Protein AF-A0A1G8MT37-F1 (afdb_monomer_lite)

Structure (mmCIF, N/CA/C/O backbone):
data_AF-A0A1G8MT37-F1
#
_entry.id   AF-A0A1G8MT37-F1
#
loop_
_atom_site.group_PDB
_atom_site.id
_atom_site.type_symbol
_atom_site.label_atom_id
_atom_site.label_alt_id
_atom_site.label_comp_id
_atom_site.label_asym_id
_atom_site.label_entity_id
_atom_site.label_seq_id
_atom_site.pdbx_PDB_ins_code
_atom_site.Cartn_x
_atom_site.Cartn_y
_atom_site.Cartn_z
_atom_site.occupancy
_atom_site.B_iso_or_equiv
_atom_site.auth_seq_id
_atom_site.auth_comp_id
_atom_site.auth_asym_id
_atom_site.auth_atom_id
_atom_site.pdbx_PDB_model_num
ATOM 1 N N . MET A 1 1 ? 12.002 34.899 -39.280 1.00 47.34 1 MET A N 1
ATOM 2 C CA . MET A 1 1 ? 11.934 33.430 -39.125 1.00 47.34 1 MET A CA 1
ATOM 3 C C . MET A 1 1 ? 11.948 33.133 -37.632 1.00 47.34 1 MET A C 1
ATOM 5 O O . MET A 1 1 ? 12.917 33.542 -37.005 1.00 47.34 1 MET A O 1
ATOM 9 N N . PRO A 1 2 ? 10.890 32.561 -37.029 1.00 50.00 2 PRO A N 1
ATOM 10 C CA . PRO A 1 2 ? 10.928 32.208 -35.612 1.00 50.00 2 PRO A CA 1
ATOM 11 C C . PRO A 1 2 ? 11.918 31.054 -35.399 1.00 50.00 2 PRO A C 1
ATOM 13 O O . PRO A 1 2 ? 11.880 30.048 -36.105 1.00 50.00 2 PRO A O 1
ATOM 16 N N . ASP A 1 3 ? 12.851 31.263 -34.475 1.00 56.56 3 ASP A N 1
ATOM 17 C CA . ASP A 1 3 ? 13.975 30.377 -34.189 1.00 56.56 3 ASP A CA 1
ATOM 18 C C . ASP A 1 3 ? 13.483 29.087 -33.502 1.00 56.56 3 ASP A C 1
ATOM 20 O O . ASP A 1 3 ? 12.871 29.108 -32.431 1.00 56.56 3 ASP A O 1
ATOM 24 N N . ILE A 1 4 ? 13.722 27.950 -34.160 1.00 58.91 4 ILE A N 1
ATOM 25 C CA . ILE A 1 4 ? 13.198 26.617 -33.814 1.00 58.91 4 ILE A CA 1
ATOM 26 C C . ILE A 1 4 ? 13.725 26.143 -32.442 1.00 58.91 4 ILE A C 1
ATOM 28 O O . ILE A 1 4 ? 13.134 25.267 -31.806 1.00 58.91 4 ILE A O 1
ATOM 32 N N . ARG A 1 5 ? 14.807 26.747 -31.930 1.00 59.06 5 ARG A N 1
ATOM 33 C CA . ARG A 1 5 ? 15.436 26.360 -30.659 1.00 59.06 5 ARG A CA 1
ATOM 34 C C . ARG A 1 5 ? 14.586 26.731 -29.441 1.00 59.06 5 ARG A C 1
ATOM 36 O O . ARG A 1 5 ? 14.632 26.013 -28.445 1.00 59.06 5 ARG A O 1
ATOM 43 N N . PHE A 1 6 ? 13.754 27.772 -29.528 1.00 57.12 6 PHE A N 1
ATOM 44 C CA . PHE A 1 6 ? 12.838 28.145 -28.440 1.00 57.12 6 PHE A CA 1
ATOM 45 C C . PHE A 1 6 ? 11.683 27.150 -28.270 1.00 57.12 6 PHE A C 1
ATOM 47 O O . PHE A 1 6 ? 11.257 26.896 -27.145 1.00 57.12 6 PHE A O 1
ATOM 54 N N . GLY A 1 7 ? 11.212 26.534 -29.360 1.00 60.94 7 GLY A N 1
ATOM 55 C CA . GLY A 1 7 ? 10.128 25.548 -29.311 1.00 60.94 7 GLY A CA 1
ATOM 56 C C . GLY A 1 7 ? 10.524 24.255 -28.592 1.00 60.94 7 GLY A C 1
ATOM 57 O O . GLY A 1 7 ? 9.755 23.733 -27.790 1.00 60.94 7 GLY A O 1
ATOM 58 N N . LEU A 1 8 ? 11.748 23.766 -28.817 1.00 68.06 8 LEU A N 1
ATOM 59 C CA . LEU A 1 8 ? 12.252 22.550 -28.166 1.00 68.06 8 LEU A CA 1
ATOM 60 C C . LEU A 1 8 ? 12.454 22.727 -26.659 1.00 68.06 8 LEU A C 1
ATOM 62 O O . LEU A 1 8 ? 12.063 21.854 -25.887 1.00 68.06 8 LEU A O 1
ATOM 66 N N . ILE A 1 9 ? 13.011 23.863 -26.233 1.00 73.06 9 ILE A N 1
ATOM 67 C CA . ILE A 1 9 ? 13.196 24.162 -24.805 1.00 73.06 9 ILE A CA 1
ATOM 68 C C . ILE A 1 9 ? 11.834 24.225 -24.101 1.00 73.06 9 ILE A C 1
ATOM 70 O O . ILE A 1 9 ? 11.671 23.674 -23.014 1.00 73.06 9 ILE A O 1
ATOM 74 N N . TRP A 1 10 ? 10.834 24.822 -24.752 1.00 73.69 10 TRP A N 1
ATOM 75 C CA . TRP A 1 10 ? 9.474 24.918 -24.224 1.00 73.69 10 TRP A CA 1
ATOM 76 C C . TRP A 1 10 ? 8.798 23.546 -24.067 1.00 73.69 10 TRP A C 1
ATOM 78 O O . TRP A 1 10 ? 8.173 23.278 -23.043 1.00 73.69 10 TRP A O 1
ATOM 88 N N . ILE A 1 11 ? 8.965 22.643 -25.038 1.00 77.75 11 ILE A N 1
ATOM 89 C CA . ILE A 1 11 ? 8.417 21.276 -24.981 1.00 77.75 11 ILE A CA 1
ATOM 90 C C . ILE A 1 11 ? 9.059 20.464 -23.850 1.00 77.75 11 ILE A C 1
ATOM 92 O O . ILE A 1 11 ? 8.351 19.786 -23.106 1.00 77.75 11 ILE A O 1
ATOM 96 N N . VAL A 1 12 ? 10.382 20.552 -23.685 1.00 81.81 12 VAL A N 1
ATOM 97 C CA . VAL A 1 12 ? 11.096 19.840 -22.612 1.00 81.81 12 VAL A CA 1
ATOM 98 C C . VAL A 1 12 ? 10.658 20.345 -21.236 1.00 81.81 12 VAL A C 1
ATOM 100 O O . VAL A 1 12 ? 10.459 19.540 -20.328 1.00 81.81 12 VAL A O 1
ATOM 103 N N . LEU A 1 13 ? 10.434 21.654 -21.086 1.00 80.62 13 LEU A N 1
ATOM 104 C CA . LEU A 1 13 ? 9.965 22.236 -19.829 1.00 80.62 13 LEU A CA 1
ATOM 105 C C . LEU A 1 13 ? 8.545 21.766 -19.472 1.00 80.62 13 LEU A C 1
ATOM 107 O O . LEU A 1 13 ? 8.285 21.402 -18.328 1.00 80.62 13 LEU A O 1
ATOM 111 N N . ILE A 1 14 ? 7.637 21.716 -20.454 1.00 82.12 14 ILE A N 1
ATOM 112 C CA . ILE A 1 14 ? 6.279 21.182 -20.265 1.00 82.12 14 ILE A CA 1
ATOM 113 C C . ILE A 1 14 ? 6.329 19.695 -19.902 1.00 82.12 14 ILE A C 1
ATOM 115 O O . ILE A 1 14 ? 5.619 19.273 -18.993 1.00 82.12 14 ILE A O 1
ATOM 119 N N . ALA A 1 15 ? 7.166 18.903 -20.576 1.00 81.88 15 ALA A N 1
ATOM 120 C CA . ALA A 1 15 ? 7.309 17.478 -20.287 1.00 81.88 15 ALA A CA 1
ATOM 121 C C . ALA A 1 15 ? 7.859 17.231 -18.871 1.00 81.88 15 ALA A C 1
ATOM 123 O O . ALA A 1 15 ? 7.352 16.359 -18.168 1.00 81.88 15 ALA A O 1
ATOM 124 N N . ALA A 1 16 ? 8.838 18.026 -18.429 1.00 80.69 16 ALA A N 1
ATOM 125 C CA . ALA A 1 16 ? 9.375 17.959 -17.071 1.00 80.69 16 ALA A CA 1
ATOM 126 C C . ALA A 1 16 ? 8.315 18.329 -16.020 1.00 80.69 16 ALA A C 1
ATOM 128 O O . ALA A 1 16 ? 8.099 17.573 -15.077 1.00 80.69 16 ALA A O 1
ATOM 129 N N . LEU A 1 17 ? 7.576 19.425 -16.224 1.00 80.69 17 LEU A N 1
ATOM 130 C CA . LEU A 1 17 ? 6.489 19.832 -15.325 1.00 80.69 17 LEU A CA 1
ATOM 131 C C . LEU A 1 17 ? 5.342 18.813 -15.294 1.00 80.69 17 LEU A C 1
ATOM 133 O O . LEU A 1 17 ? 4.784 18.551 -14.231 1.00 80.69 17 LEU A O 1
ATOM 137 N N . ALA A 1 18 ? 4.996 18.212 -16.434 1.00 79.06 18 ALA A N 1
ATOM 138 C CA . ALA A 1 18 ? 3.994 17.155 -16.504 1.00 79.06 18 ALA A CA 1
ATOM 139 C C . ALA A 1 18 ? 4.459 15.887 -15.774 1.00 79.06 18 ALA A C 1
ATOM 141 O O . ALA A 1 18 ? 3.662 15.269 -15.071 1.00 79.06 18 ALA A O 1
ATOM 142 N N . TYR A 1 19 ? 5.739 15.524 -15.895 1.00 75.62 19 TYR A N 1
ATOM 143 C CA . TYR A 1 19 ? 6.330 14.399 -15.174 1.00 75.62 19 TYR A CA 1
ATOM 144 C C . TYR A 1 19 ? 6.341 14.638 -13.663 1.00 75.62 19 TYR A C 1
ATOM 146 O O . TYR A 1 19 ? 5.864 13.785 -12.918 1.00 75.62 19 TYR A O 1
ATOM 154 N N . ASP A 1 20 ? 6.803 15.802 -13.202 1.00 74.62 20 ASP A N 1
ATOM 155 C CA . ASP A 1 20 ? 6.782 16.155 -11.780 1.00 74.62 20 ASP A CA 1
ATOM 156 C C . ASP A 1 20 ? 5.354 16.238 -11.237 1.00 74.62 20 ASP A C 1
ATOM 158 O O . ASP A 1 20 ? 5.088 15.738 -10.148 1.00 74.62 20 ASP A O 1
ATOM 162 N N . TYR A 1 21 ? 4.402 16.776 -12.006 1.00 68.62 21 TYR A N 1
ATOM 163 C CA . TYR A 1 21 ? 2.989 16.782 -11.629 1.00 68.62 21 TYR A CA 1
ATOM 164 C C . TYR A 1 21 ? 2.422 15.363 -11.512 1.00 68.62 21 TYR A C 1
ATOM 166 O O . TYR A 1 21 ? 1.741 15.051 -10.536 1.00 68.62 21 TYR A O 1
ATOM 174 N N . LEU A 1 22 ? 2.717 14.480 -12.471 1.00 68.38 22 LEU A N 1
ATOM 175 C CA . LEU A 1 22 ? 2.264 13.089 -12.438 1.00 68.38 22 LEU A CA 1
ATOM 176 C C . LEU A 1 22 ? 2.910 12.330 -11.272 1.00 68.38 22 LEU A C 1
ATOM 178 O O . LEU A 1 22 ? 2.228 11.591 -10.568 1.00 68.38 22 LEU A O 1
ATOM 182 N N . LYS A 1 23 ? 4.198 12.570 -11.017 1.00 61.69 23 LYS A N 1
ATOM 183 C CA . LYS A 1 23 ? 4.958 12.002 -9.901 1.00 61.69 23 LYS A CA 1
ATOM 184 C C . LYS A 1 23 ? 4.441 12.493 -8.550 1.00 61.69 23 LYS A C 1
ATOM 186 O O . LYS A 1 23 ? 4.266 11.685 -7.644 1.00 61.69 23 LYS A O 1
ATOM 191 N N . LEU A 1 24 ? 4.121 13.781 -8.427 1.00 58.34 24 LEU A N 1
ATOM 192 C CA . LEU A 1 24 ? 3.476 14.363 -7.247 1.00 58.34 24 LEU A CA 1
ATOM 193 C C . LEU A 1 24 ? 2.070 13.797 -7.046 1.00 58.34 24 LEU A C 1
ATOM 195 O O . LEU A 1 24 ? 1.692 13.495 -5.914 1.00 58.34 24 LEU A O 1
ATOM 199 N N . LYS A 1 25 ? 1.299 13.596 -8.121 1.00 54.28 25 LYS A N 1
ATOM 200 C CA . LYS A 1 25 ? -0.026 12.971 -8.042 1.00 54.28 25 LYS A CA 1
ATOM 201 C C . LYS A 1 25 ? 0.072 11.509 -7.602 1.00 54.28 25 LYS A C 1
ATOM 203 O O . LYS A 1 25 ? -0.721 11.094 -6.764 1.00 54.28 25 LYS A O 1
ATOM 208 N N . MET A 1 26 ? 1.066 10.767 -8.095 1.00 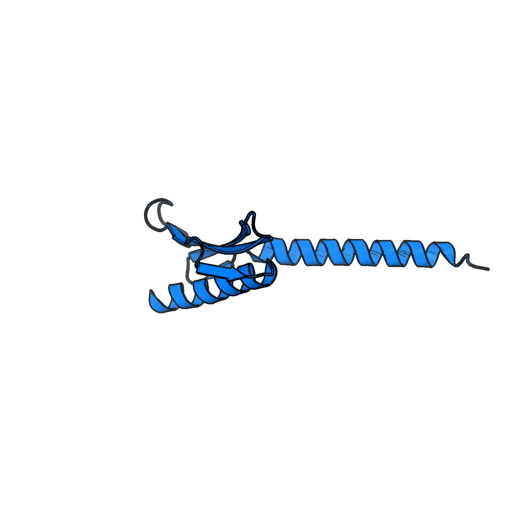57.22 26 MET A N 1
ATOM 209 C CA . MET A 1 26 ? 1.358 9.401 -7.649 1.00 57.22 26 MET A CA 1
ATOM 210 C C . MET A 1 26 ? 1.785 9.373 -6.175 1.00 57.22 26 MET A C 1
ATOM 212 O O . MET A 1 26 ? 1.221 8.607 -5.404 1.00 57.22 26 MET A O 1
ATOM 216 N N . GLN A 1 27 ? 2.667 10.280 -5.736 1.00 52.03 27 GLN A N 1
ATOM 217 C CA . GLN A 1 27 ? 3.103 10.357 -4.335 1.00 52.03 27 GLN A CA 1
ATOM 218 C C . GLN A 1 27 ? 1.985 10.782 -3.364 1.00 52.03 27 GLN A C 1
ATOM 220 O O . GLN A 1 27 ? 1.866 10.233 -2.270 1.00 52.03 27 GLN A O 1
ATOM 225 N N . THR A 1 28 ? 1.132 11.729 -3.762 1.00 49.66 28 THR A N 1
ATOM 226 C CA . THR A 1 28 ? 0.023 12.232 -2.925 1.00 49.66 28 THR A CA 1
ATOM 227 C C . THR A 1 28 ? -1.119 11.217 -2.822 1.00 49.66 28 THR A C 1
ATOM 229 O O . THR A 1 28 ? -1.878 11.229 -1.855 1.00 49.66 28 THR A O 1
ATOM 232 N N . GLN A 1 29 ? -1.230 10.297 -3.785 1.00 52.91 29 GLN A N 1
ATOM 233 C CA . GLN A 1 29 ? -2.244 9.247 -3.769 1.00 52.91 29 GLN A CA 1
ATOM 234 C C . GLN A 1 29 ? -1.975 8.128 -2.761 1.00 52.91 29 GLN A C 1
ATOM 236 O O . GLN A 1 29 ? -2.849 7.300 -2.561 1.00 52.91 29 GLN A O 1
ATOM 241 N N . HIS A 1 30 ? -0.838 8.074 -2.069 1.00 57.62 30 HIS A N 1
ATOM 242 C CA . HIS A 1 30 ? -0.607 6.942 -1.169 1.00 57.62 30 HIS A CA 1
ATOM 243 C C . HIS A 1 30 ? -1.446 6.985 0.110 1.00 57.62 30 HIS A C 1
ATOM 245 O O . HIS A 1 30 ? -1.723 5.929 0.655 1.00 57.62 30 HIS A O 1
ATOM 251 N N . ILE A 1 31 ? -1.920 8.142 0.582 1.00 60.06 31 ILE A N 1
ATOM 252 C CA . ILE A 1 31 ? -2.742 8.190 1.801 1.00 60.06 31 ILE A CA 1
ATOM 253 C C . ILE A 1 31 ? -4.225 8.171 1.429 1.00 60.06 31 ILE A C 1
ATOM 255 O O . ILE A 1 31 ? -4.864 9.211 1.269 1.00 60.06 31 ILE A O 1
ATOM 259 N N . HIS A 1 32 ? -4.777 6.968 1.284 1.00 70.88 32 HIS A N 1
ATOM 260 C CA . HIS A 1 32 ? -6.196 6.768 1.004 1.00 70.88 32 HIS A CA 1
ATOM 261 C C . HIS A 1 32 ? -6.956 6.472 2.293 1.00 70.88 32 HIS A C 1
ATOM 263 O O . HIS A 1 32 ? -6.671 5.493 2.972 1.00 70.88 32 HIS A O 1
ATOM 269 N N . HIS A 1 33 ? -7.969 7.273 2.613 1.00 72.94 33 HIS A N 1
ATOM 270 C CA . HIS A 1 33 ? -8.917 6.903 3.659 1.00 72.94 33 HIS A CA 1
ATOM 271 C C . HIS A 1 33 ? -9.961 5.948 3.073 1.00 72.94 33 HIS A C 1
ATOM 273 O O . HIS A 1 33 ? -10.673 6.309 2.138 1.00 72.94 33 HIS A O 1
ATOM 279 N N . TYR A 1 34 ? -10.043 4.732 3.604 1.00 77.31 34 TYR A N 1
ATOM 280 C CA . TYR A 1 34 ? -10.992 3.708 3.183 1.00 77.31 34 TYR A CA 1
ATOM 281 C C . TYR A 1 34 ? -11.677 3.100 4.408 1.00 77.31 34 TYR A C 1
ATOM 283 O O . TYR A 1 34 ? -11.009 2.615 5.317 1.00 77.31 34 TYR A O 1
ATOM 291 N N . ASN A 1 35 ? -13.009 3.185 4.457 1.00 76.25 35 ASN A N 1
ATOM 292 C CA . ASN A 1 35 ? -13.847 2.689 5.558 1.00 76.25 35 ASN A CA 1
ATOM 293 C C . ASN A 1 35 ? -13.368 3.113 6.971 1.00 76.25 35 ASN A C 1
ATOM 295 O O . ASN A 1 35 ? -13.338 2.323 7.911 1.00 76.25 35 ASN A O 1
ATOM 299 N N . GLY A 1 36 ? -12.916 4.364 7.113 1.00 80.62 36 GLY A N 1
ATOM 300 C CA . GLY A 1 36 ? -12.392 4.889 8.381 1.00 80.62 36 GLY A CA 1
ATOM 301 C C . GLY A 1 36 ? -10.939 4.512 8.699 1.00 80.62 36 GLY A C 1
ATOM 302 O O . GLY A 1 36 ? -10.453 4.867 9.769 1.00 80.62 36 GLY A O 1
ATOM 303 N N . TYR A 1 37 ? -10.223 3.851 7.786 1.00 84.25 37 TYR A N 1
ATOM 304 C CA . TYR A 1 37 ? -8.788 3.573 7.891 1.00 84.25 37 TYR A CA 1
ATOM 305 C C . TYR A 1 37 ? -7.985 4.449 6.932 1.00 84.25 37 TYR A C 1
ATOM 307 O O . TYR A 1 37 ? -8.267 4.489 5.741 1.00 84.25 37 TYR A O 1
ATOM 315 N N . ALA A 1 38 ? -6.953 5.120 7.430 1.00 85.94 38 ALA A N 1
ATOM 316 C CA . ALA A 1 38 ? -5.886 5.698 6.631 1.00 85.94 38 ALA A CA 1
ATOM 317 C C . ALA A 1 38 ? -4.956 4.576 6.152 1.00 85.94 38 ALA A C 1
ATOM 319 O O . ALA A 1 38 ? -4.209 3.986 6.933 1.00 85.94 38 ALA A O 1
ATOM 320 N N . VAL A 1 39 ? -5.026 4.280 4.860 1.00 86.25 39 VAL A N 1
ATOM 321 C CA . VAL A 1 39 ? -4.159 3.350 4.141 1.00 86.25 39 VAL A CA 1
ATOM 322 C C . VAL A 1 39 ? -2.898 4.093 3.734 1.00 86.25 39 VAL A C 1
ATOM 324 O O . VAL A 1 39 ? -2.990 5.101 3.046 1.00 86.25 39 VAL A O 1
ATOM 327 N N . LYS A 1 40 ? -1.734 3.601 4.156 1.00 88.12 40 LYS A N 1
ATOM 328 C CA . LYS A 1 40 ? -0.404 4.146 3.859 1.00 88.12 40 LYS A CA 1
ATOM 329 C C . LYS A 1 40 ? 0.487 3.028 3.288 1.00 88.12 40 LYS A C 1
ATOM 331 O O . LYS A 1 40 ? 1.204 2.363 4.039 1.00 88.12 40 LYS A O 1
ATOM 336 N N . PRO A 1 41 ? 0.411 2.765 1.978 1.00 87.12 41 PRO A N 1
ATOM 337 C CA . PRO A 1 41 ? 1.300 1.863 1.272 1.00 87.12 41 PRO A CA 1
ATOM 338 C C . PRO A 1 41 ? 2.689 2.486 1.158 1.00 87.12 41 PRO A C 1
ATOM 340 O O . PRO A 1 41 ? 2.843 3.699 1.013 1.00 87.12 41 PRO A O 1
ATOM 343 N N . SER A 1 42 ? 3.709 1.643 1.229 1.00 85.94 42 SER A N 1
ATOM 344 C CA . SER A 1 42 ? 5.103 2.043 1.081 1.00 85.94 42 SER A CA 1
ATOM 345 C C . SER A 1 42 ? 5.882 0.917 0.422 1.00 85.94 42 SER A C 1
ATOM 347 O O . SER A 1 42 ? 5.648 -0.254 0.701 1.00 85.94 42 SER A O 1
ATOM 349 N N . ALA A 1 43 ? 6.812 1.262 -0.456 1.00 88.44 43 ALA A N 1
ATOM 350 C CA . ALA A 1 43 ? 7.739 0.305 -1.028 1.00 88.44 43 ALA A CA 1
ATOM 351 C C . ALA A 1 43 ? 9.105 0.531 -0.392 1.00 88.44 43 ALA A C 1
ATOM 353 O O . ALA A 1 43 ? 9.606 1.655 -0.357 1.00 88.44 43 ALA A O 1
ATOM 354 N N . HIS A 1 44 ? 9.699 -0.526 0.148 1.00 88.88 44 HIS A N 1
ATOM 355 C CA . HIS A 1 44 ? 11.043 -0.460 0.699 1.00 88.88 44 HIS A CA 1
ATOM 356 C C . HIS A 1 44 ? 12.000 -1.187 -0.231 1.00 88.88 44 HIS A C 1
ATOM 358 O O . HIS A 1 44 ? 11.820 -2.366 -0.506 1.00 88.88 44 HIS A O 1
ATOM 364 N N . ARG A 1 45 ? 13.007 -0.476 -0.737 1.00 87.69 45 ARG A N 1
ATOM 365 C CA . ARG A 1 45 ? 14.012 -1.062 -1.622 1.00 87.69 45 ARG A CA 1
ATOM 366 C C . ARG A 1 45 ? 15.045 -1.836 -0.807 1.00 87.69 45 ARG A C 1
ATOM 368 O O . ARG A 1 45 ? 15.669 -1.270 0.088 1.00 87.69 45 ARG A O 1
ATOM 375 N N . LEU A 1 46 ? 15.233 -3.103 -1.142 1.00 88.19 46 LEU A N 1
ATOM 376 C CA . LEU A 1 46 ? 16.201 -3.994 -0.523 1.00 88.19 46 LEU A CA 1
ATOM 377 C C . LEU A 1 46 ? 17.591 -3.875 -1.183 1.00 88.19 46 LEU A C 1
ATOM 379 O O . LEU A 1 46 ? 17.712 -3.385 -2.312 1.00 88.19 46 LEU A O 1
ATOM 383 N N . PRO A 1 47 ? 18.657 -4.340 -0.498 1.00 87.50 47 PRO A N 1
ATOM 384 C CA . PRO A 1 47 ? 20.025 -4.320 -1.026 1.00 87.50 47 PRO A CA 1
ATOM 385 C C . PRO A 1 47 ? 20.219 -5.150 -2.302 1.00 87.50 47 PRO A C 1
ATOM 387 O O . PRO A 1 47 ? 21.127 -4.875 -3.080 1.00 87.50 47 PRO A O 1
ATOM 390 N N . ASP A 1 48 ? 19.365 -6.150 -2.520 1.00 88.19 48 ASP A N 1
ATOM 391 C CA . ASP A 1 48 ? 19.339 -6.998 -3.717 1.00 88.19 48 ASP A CA 1
ATOM 392 C C . ASP A 1 48 ? 18.716 -6.297 -4.942 1.00 88.19 48 A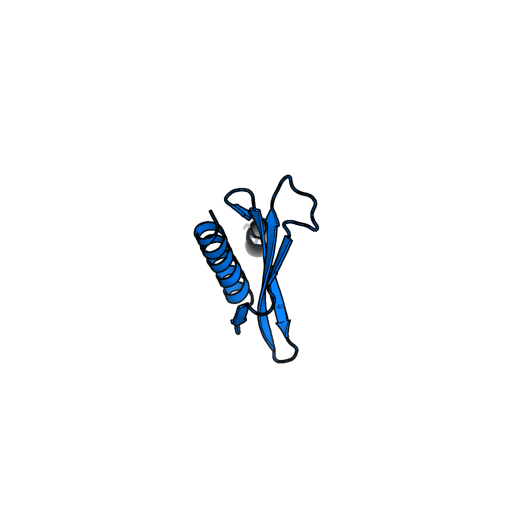SP A C 1
ATOM 394 O O . ASP A 1 48 ? 18.752 -6.827 -6.050 1.00 88.19 48 ASP A O 1
ATOM 398 N N . GLY A 1 49 ? 18.168 -5.090 -4.760 1.00 87.25 49 GLY A N 1
ATOM 399 C CA . GLY A 1 49 ? 17.494 -4.319 -5.799 1.00 87.25 49 GLY A CA 1
ATOM 400 C C . GLY A 1 49 ? 15.999 -4.611 -5.936 1.00 87.25 49 GLY A C 1
ATOM 401 O O . GLY A 1 49 ? 15.351 -3.952 -6.751 1.00 87.25 49 GLY A O 1
ATOM 402 N N . SER A 1 50 ? 15.448 -5.532 -5.142 1.00 91.19 50 SER A N 1
ATOM 403 C CA . SER A 1 50 ? 14.007 -5.765 -5.044 1.00 91.19 50 SER A CA 1
ATOM 404 C C . SER A 1 50 ? 13.322 -4.705 -4.172 1.00 91.19 50 SER A C 1
ATOM 406 O O . SER A 1 50 ? 13.966 -3.924 -3.471 1.00 91.19 50 SER A O 1
ATOM 408 N N . PHE A 1 51 ? 11.995 -4.652 -4.226 1.00 89.38 51 PHE A N 1
ATOM 409 C CA . PHE A 1 51 ? 11.154 -3.773 -3.426 1.00 89.38 51 PHE A CA 1
ATOM 410 C C . PHE A 1 51 ? 10.183 -4.615 -2.608 1.00 89.38 51 PHE A C 1
ATOM 412 O O . PHE A 1 51 ? 9.363 -5.337 -3.174 1.00 89.38 51 PHE A O 1
ATOM 419 N N . SER A 1 52 ? 10.223 -4.500 -1.284 1.00 89.81 52 SER A N 1
ATOM 420 C CA . SER A 1 52 ? 9.186 -5.071 -0.435 1.00 89.81 52 SER A CA 1
ATOM 421 C C . SER A 1 52 ? 7.974 -4.151 -0.368 1.00 89.81 52 SER A C 1
ATOM 423 O O . SER A 1 52 ? 8.076 -2.937 -0.173 1.00 89.81 52 SER A O 1
ATOM 425 N N . SER A 1 53 ? 6.802 -4.755 -0.533 1.00 90.88 53 SER A N 1
ATOM 426 C CA . SER A 1 53 ? 5.511 -4.100 -0.373 1.00 90.88 53 SER A CA 1
ATOM 427 C C . SER A 1 53 ? 5.156 -4.022 1.108 1.00 90.88 53 SER A C 1
ATOM 429 O O . SER A 1 53 ? 4.767 -5.015 1.723 1.00 90.88 53 SER A O 1
ATOM 431 N N . ASN A 1 54 ? 5.251 -2.828 1.675 1.00 91.56 54 ASN A N 1
ATOM 432 C CA . ASN A 1 54 ? 4.914 -2.543 3.061 1.00 91.56 54 ASN A CA 1
ATOM 433 C C . ASN A 1 54 ? 3.603 -1.759 3.135 1.00 91.56 54 ASN A C 1
ATOM 435 O O . ASN A 1 54 ? 3.264 -0.967 2.254 1.00 91.56 54 ASN A O 1
ATOM 439 N N . LEU A 1 55 ? 2.866 -1.942 4.223 1.00 89.81 55 LEU A N 1
ATOM 440 C CA . LEU A 1 55 ? 1.578 -1.299 4.414 1.00 89.81 55 LEU A CA 1
ATOM 441 C C . LEU A 1 55 ? 1.390 -0.889 5.867 1.00 89.81 55 LEU A C 1
ATOM 443 O O . LEU A 1 55 ? 1.576 -1.676 6.789 1.00 89.81 55 LEU A O 1
ATOM 447 N N . LEU A 1 56 ? 0.943 0.342 6.059 1.00 89.50 56 LEU A N 1
ATOM 448 C CA . LEU A 1 56 ? 0.508 0.858 7.339 1.00 89.50 56 LEU A CA 1
ATOM 449 C C . LEU A 1 56 ? -0.972 1.243 7.245 1.00 89.50 56 LEU A C 1
ATOM 451 O O . LEU A 1 56 ? -1.372 1.996 6.364 1.00 89.50 56 LEU A O 1
ATOM 455 N N . LEU A 1 57 ? -1.786 0.715 8.149 1.00 88.00 57 LEU A N 1
ATOM 456 C CA . LEU A 1 57 ? -3.203 1.033 8.288 1.00 88.00 57 LEU A CA 1
ATOM 457 C C . LEU A 1 57 ? -3.429 1.697 9.636 1.00 88.00 57 LEU A C 1
ATOM 459 O O . LEU A 1 57 ? -3.066 1.133 10.663 1.00 88.00 57 LEU A O 1
ATOM 463 N N . GLU A 1 58 ? -4.049 2.869 9.648 1.00 86.88 58 GLU A N 1
ATOM 464 C CA . GLU A 1 58 ? -4.348 3.606 10.879 1.00 86.88 58 GLU A CA 1
ATOM 465 C C . GLU A 1 58 ? -5.825 3.984 10.907 1.00 86.88 58 GLU A C 1
ATOM 467 O O . GLU A 1 58 ? -6.302 4.687 10.024 1.00 86.88 58 GLU A O 1
ATOM 472 N N . ARG A 1 59 ? -6.582 3.530 11.906 1.00 81.81 59 ARG A N 1
ATOM 473 C CA . ARG A 1 59 ? -7.995 3.912 12.020 1.00 81.81 59 ARG A CA 1
ATOM 474 C C . ARG A 1 59 ? -8.124 5.369 12.471 1.00 81.81 59 ARG A C 1
ATOM 476 O O . ARG A 1 59 ? -7.555 5.770 13.487 1.00 81.81 59 ARG A O 1
ATOM 483 N N . ALA A 1 60 ? -8.897 6.153 11.730 1.00 69.81 60 ALA A N 1
ATOM 484 C CA . ALA A 1 60 ? -9.198 7.536 12.064 1.00 69.81 60 ALA A CA 1
ATOM 485 C C . ALA A 1 60 ? -10.125 7.595 13.293 1.00 69.81 60 ALA A C 1
ATOM 487 O O . ALA A 1 60 ? -11.157 6.928 13.332 1.00 69.81 60 ALA A O 1
ATOM 488 N N . GLY A 1 61 ? -9.759 8.396 14.299 1.00 65.12 61 GLY A N 1
ATOM 489 C CA . GLY A 1 61 ? -10.594 8.658 15.483 1.00 65.12 61 GLY A CA 1
ATOM 490 C C . GLY A 1 61 ? -10.309 7.800 16.723 1.00 65.12 61 GLY A C 1
ATOM 491 O O . GLY A 1 61 ? -10.896 8.046 17.772 1.00 65.12 61 GLY A O 1
ATOM 492 N N . THR A 1 62 ? -9.387 6.841 16.652 1.00 62.50 62 THR A N 1
ATOM 493 C CA . THR A 1 62 ? -8.912 6.051 17.807 1.00 62.50 62 THR A CA 1
ATOM 494 C C . THR A 1 62 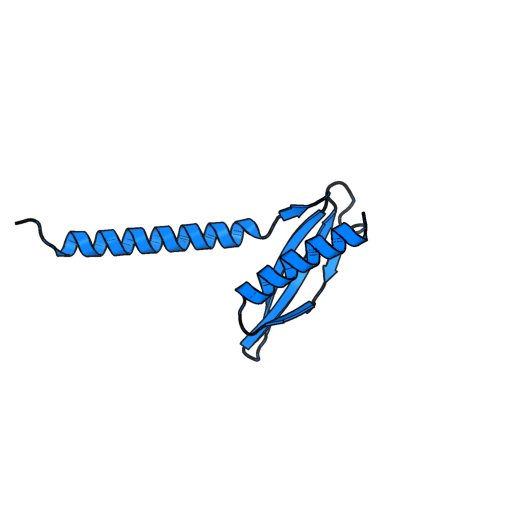? -7.474 6.417 18.163 1.00 62.50 62 THR A C 1
ATOM 496 O O . THR A 1 62 ? -6.725 6.880 17.300 1.00 62.50 62 THR A O 1
ATOM 499 N N . LYS A 1 63 ? -7.057 6.213 19.423 1.00 63.19 63 LYS A N 1
ATOM 500 C CA . LYS A 1 63 ? -5.657 6.442 19.818 1.00 63.19 63 LYS A CA 1
ATOM 501 C C . LYS A 1 63 ? -4.732 5.640 18.881 1.00 63.19 63 LYS A C 1
ATOM 503 O O . LYS A 1 63 ? -4.983 4.449 18.690 1.00 63.19 63 LYS A O 1
ATOM 508 N N . PRO A 1 64 ? -3.661 6.245 18.328 1.00 59.94 64 PRO A N 1
ATOM 509 C CA . PRO A 1 64 ? -2.817 5.615 17.307 1.00 59.94 64 PRO A CA 1
ATOM 510 C C . PRO A 1 64 ? -2.259 4.239 17.693 1.00 59.94 64 PRO A C 1
ATOM 512 O O . PRO A 1 64 ? -1.967 3.436 16.820 1.00 59.94 64 PRO A O 1
ATOM 515 N N .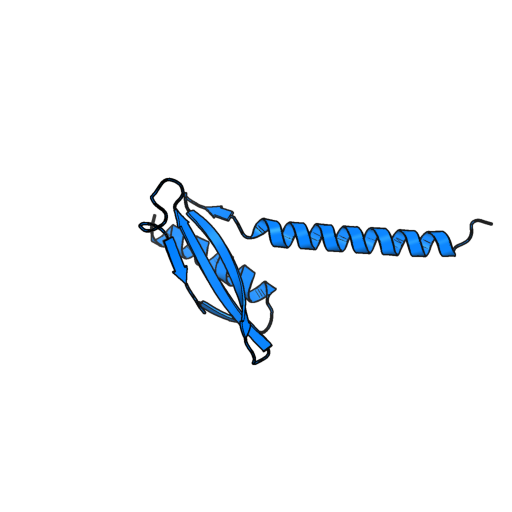 ALA A 1 65 ? -2.111 3.951 18.988 1.00 60.84 65 ALA A N 1
ATOM 516 C CA . ALA A 1 65 ? -1.568 2.684 19.469 1.00 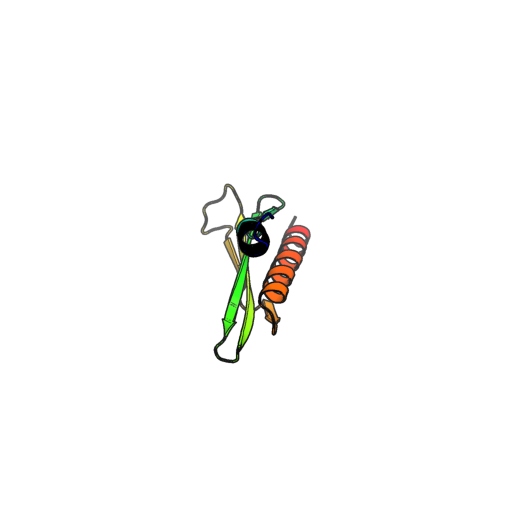60.84 65 ALA A CA 1
ATOM 517 C C . ALA A 1 65 ? -2.553 1.499 19.387 1.00 60.84 65 ALA A C 1
ATOM 519 O O . ALA A 1 65 ? -2.108 0.363 19.289 1.00 60.84 65 ALA A O 1
ATOM 520 N N . GLU A 1 66 ? -3.870 1.733 19.413 1.00 64.88 66 GLU A N 1
ATOM 521 C CA . GLU A 1 66 ? -4.875 0.653 19.491 1.00 64.88 66 GLU A CA 1
ATOM 522 C C . GLU A 1 66 ? -5.399 0.194 18.126 1.00 64.88 66 GLU A C 1
ATOM 524 O O . GLU A 1 66 ? -5.916 -0.913 17.997 1.00 64.88 66 GLU A O 1
ATOM 529 N N . ALA A 1 67 ? -5.266 1.024 17.092 1.00 75.00 67 ALA A N 1
ATOM 530 C CA . ALA A 1 67 ? -5.840 0.748 15.776 1.00 75.00 67 ALA A CA 1
ATOM 531 C C . ALA A 1 67 ? -4.865 1.034 14.628 1.00 75.00 67 ALA A C 1
ATOM 533 O O . ALA A 1 67 ? -5.271 1.451 13.538 1.00 75.00 67 ALA A O 1
ATOM 534 N N . ARG A 1 68 ? -3.575 0.814 14.893 1.00 85.88 68 ARG A N 1
ATOM 535 C CA . ARG A 1 68 ? -2.508 0.841 13.899 1.00 85.88 68 ARG A CA 1
ATOM 536 C C . ARG A 1 68 ? -2.069 -0.579 13.575 1.00 85.88 68 ARG A C 1
ATOM 538 O O . ARG A 1 68 ? -1.643 -1.317 14.457 1.00 85.88 68 ARG A O 1
ATOM 545 N N . TYR A 1 69 ? -2.123 -0.933 12.299 1.00 87.56 69 TYR A N 1
ATOM 546 C CA . TYR A 1 69 ? -1.680 -2.224 11.789 1.00 87.56 69 TYR A CA 1
ATOM 547 C C . TYR A 1 69 ? -0.562 -1.995 10.795 1.00 87.56 69 TYR A C 1
ATOM 549 O O . TYR A 1 69 ? -0.747 -1.318 9.785 1.00 87.56 69 TYR A O 1
ATOM 557 N N . GLN A 1 70 ? 0.611 -2.530 11.110 1.00 89.38 70 GLN A N 1
ATOM 558 C CA . GLN A 1 70 ? 1.785 -2.393 10.272 1.00 89.38 70 GLN A CA 1
ATOM 559 C C . GLN A 1 70 ? 2.176 -3.758 9.726 1.00 89.38 70 GLN A C 1
ATOM 561 O O . GLN A 1 70 ? 2.449 -4.688 10.480 1.00 89.38 70 GLN A O 1
ATOM 566 N N . PHE A 1 71 ? 2.187 -3.847 8.406 1.00 90.00 71 PHE A N 1
ATOM 567 C CA . PHE A 1 71 ? 2.565 -5.020 7.648 1.00 90.00 71 PHE A CA 1
ATOM 568 C C . PHE A 1 71 ? 3.858 -4.712 6.906 1.00 90.00 71 PHE A C 1
ATOM 570 O O . PHE A 1 71 ? 3.983 -3.689 6.227 1.00 90.00 71 PHE A O 1
ATOM 577 N N . TYR A 1 72 ? 4.818 -5.612 7.049 1.00 87.94 72 TYR A N 1
ATOM 578 C CA . TYR A 1 72 ? 6.103 -5.544 6.376 1.00 87.94 72 TYR A CA 1
ATOM 579 C C . TYR A 1 72 ? 6.214 -6.725 5.429 1.00 87.94 72 TYR A C 1
ATOM 581 O O . TYR A 1 72 ? 5.807 -7.827 5.790 1.00 87.94 72 TYR A O 1
ATOM 589 N N . SER A 1 73 ? 6.773 -6.486 4.246 1.00 87.25 73 SER A N 1
ATOM 590 C CA . SER A 1 73 ? 7.038 -7.522 3.250 1.00 87.25 73 SER A CA 1
ATOM 591 C C . SER A 1 73 ? 5.812 -8.381 2.939 1.00 87.25 73 SER A C 1
ATOM 593 O O . SER A 1 73 ? 5.876 -9.604 3.013 1.00 87.25 73 SER A O 1
ATOM 595 N N . LEU A 1 74 ? 4.693 -7.735 2.587 1.00 87.19 74 LEU A N 1
ATOM 596 C CA . LEU A 1 74 ? 3.512 -8.440 2.075 1.00 87.19 74 LEU A CA 1
ATOM 597 C C . LEU A 1 74 ? 3.889 -9.331 0.888 1.00 87.19 74 LEU A C 1
ATOM 599 O O . LEU A 1 74 ? 3.421 -10.459 0.796 1.00 87.19 74 LEU A O 1
ATOM 603 N N . ASP A 1 75 ? 4.739 -8.799 0.010 1.00 90.94 75 ASP A N 1
ATOM 604 C CA . ASP A 1 75 ? 5.336 -9.505 -1.117 1.00 90.94 75 ASP A CA 1
ATOM 605 C C . ASP A 1 75 ? 6.556 -8.707 -1.628 1.00 90.94 75 ASP A C 1
ATOM 607 O O . ASP A 1 75 ? 6.762 -7.546 -1.235 1.00 90.94 75 ASP A O 1
ATOM 611 N N . TYR A 1 76 ? 7.363 -9.321 -2.490 1.00 89.94 76 TYR A N 1
ATOM 612 C CA . TYR A 1 76 ? 8.570 -8.743 -3.074 1.00 89.94 76 TYR A CA 1
ATOM 613 C C . TYR A 1 76 ? 8.398 -8.544 -4.576 1.00 89.94 76 TYR A C 1
ATOM 615 O O . TYR A 1 76 ? 8.037 -9.456 -5.314 1.00 89.94 76 TYR A O 1
ATOM 623 N N . PHE A 1 77 ? 8.713 -7.344 -5.048 1.00 89.56 77 PHE A N 1
ATOM 624 C CA . PHE A 1 77 ? 8.555 -6.963 -6.445 1.00 89.56 77 PHE A CA 1
ATOM 625 C C . PHE A 1 77 ? 9.856 -6.419 -7.011 1.00 89.56 77 PHE A C 1
ATOM 627 O O . PHE A 1 77 ? 10.633 -5.767 -6.325 1.00 89.56 77 PHE A O 1
ATOM 634 N N . SER A 1 78 ? 10.074 -6.609 -8.308 1.00 87.94 78 SER A N 1
ATOM 635 C CA . SER A 1 78 ? 11.199 -5.981 -9.012 1.00 87.94 78 SER A CA 1
ATOM 636 C C . SER A 1 78 ? 10.962 -4.490 -9.302 1.00 87.94 78 SER A C 1
ATOM 638 O O . SER A 1 78 ? 11.889 -3.793 -9.702 1.00 87.94 78 SER A O 1
ATOM 640 N N . ASN A 1 79 ? 9.730 -3.995 -9.123 1.00 85.44 79 ASN A N 1
ATOM 641 C CA . ASN A 1 79 ? 9.333 -2.612 -9.388 1.00 85.44 79 ASN A CA 1
ATOM 642 C C . ASN A 1 79 ? 8.599 -2.014 -8.175 1.00 85.44 79 ASN A C 1
ATOM 644 O O . ASN A 1 79 ? 7.652 -2.609 -7.655 1.00 85.44 79 ASN A O 1
ATOM 648 N N . GLU A 1 80 ? 9.011 -0.811 -7.779 1.00 84.81 80 GLU A N 1
ATOM 649 C CA . GLU A 1 80 ? 8.407 -0.002 -6.719 1.00 84.81 80 GLU A CA 1
ATOM 650 C C . GLU A 1 80 ? 6.902 0.213 -6.927 1.00 84.81 80 GLU A C 1
ATOM 652 O O . GLU A 1 80 ? 6.107 0.040 -6.004 1.00 84.81 80 GLU A O 1
ATOM 657 N N . GLU A 1 81 ? 6.486 0.524 -8.155 1.00 84.62 81 GLU A N 1
ATOM 658 C CA . GLU A 1 81 ? 5.086 0.805 -8.467 1.00 84.62 81 GLU A CA 1
ATOM 659 C C . GLU A 1 81 ? 4.205 -0.435 -8.262 1.00 84.62 81 GLU A C 1
ATOM 661 O O . GLU A 1 81 ? 3.096 -0.336 -7.736 1.00 84.62 81 GLU A O 1
ATOM 666 N N . GLN A 1 82 ? 4.720 -1.623 -8.596 1.00 85.56 82 GLN A N 1
ATOM 667 C CA . GLN A 1 82 ? 4.006 -2.880 -8.361 1.00 85.56 82 GLN A CA 1
ATOM 668 C C . GLN A 1 82 ? 3.845 -3.156 -6.864 1.00 85.56 82 GLN A C 1
ATOM 670 O O . GLN A 1 82 ? 2.750 -3.521 -6.432 1.00 85.56 82 GLN A O 1
ATOM 675 N N . ALA A 1 83 ? 4.889 -2.903 -6.068 1.00 87.88 83 ALA A N 1
ATOM 676 C CA . ALA A 1 83 ? 4.832 -3.028 -4.613 1.00 87.88 83 ALA A CA 1
ATOM 677 C C . ALA A 1 83 ? 3.792 -2.077 -3.993 1.00 87.88 83 ALA A C 1
ATOM 679 O O . ALA A 1 83 ? 2.992 -2.472 -3.140 1.00 87.88 83 ALA A O 1
ATOM 680 N N . LEU A 1 84 ? 3.736 -0.833 -4.467 1.00 85.69 84 LEU A N 1
ATOM 681 C CA . LEU A 1 84 ? 2.769 0.160 -3.996 1.00 85.69 84 LEU A CA 1
ATOM 682 C C . LEU A 1 84 ? 1.328 -0.187 -4.404 1.00 85.69 84 LEU A C 1
ATOM 684 O O . LEU A 1 84 ? 0.410 -0.123 -3.586 1.00 85.69 84 LEU A O 1
ATOM 688 N N . GLN A 1 85 ? 1.104 -0.593 -5.655 1.00 87.81 85 GLN A N 1
ATOM 689 C CA . GLN A 1 85 ? -0.225 -1.001 -6.119 1.00 87.81 85 GLN A CA 1
ATOM 690 C C . GLN A 1 85 ? -0.720 -2.263 -5.400 1.00 87.81 85 GLN A C 1
ATOM 692 O O . GLN A 1 85 ? -1.914 -2.375 -5.101 1.00 87.81 85 GLN A O 1
ATOM 697 N N . HIS A 1 86 ? 0.179 -3.208 -5.109 1.00 88.31 86 HIS A N 1
ATOM 698 C CA . HIS A 1 86 ? -0.154 -4.423 -4.375 1.00 88.31 86 HIS A CA 1
ATOM 699 C C . HIS A 1 86 ? -0.613 -4.105 -2.948 1.00 88.31 86 HIS A C 1
ATOM 701 O O . HIS A 1 86 ? -1.726 -4.481 -2.577 1.00 88.31 86 HIS A O 1
ATOM 707 N N . SER A 1 87 ? 0.181 -3.347 -2.184 1.00 88.25 87 SER A N 1
ATOM 708 C CA . SER A 1 87 ? -0.185 -2.916 -0.824 1.00 88.25 87 SER A CA 1
ATOM 709 C C . SER A 1 87 ? -1.498 -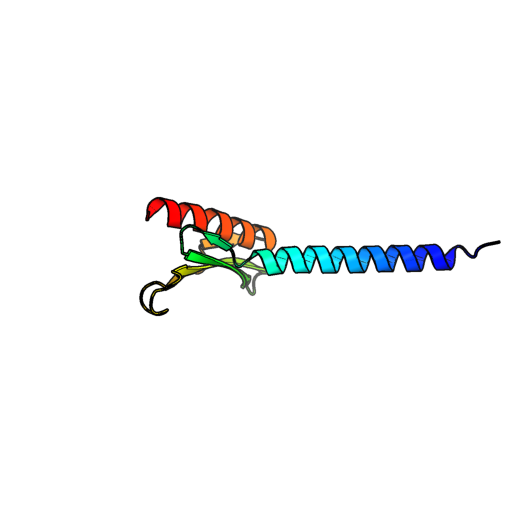2.123 -0.790 1.00 88.25 87 SER A C 1
ATOM 711 O O . SER A 1 87 ? -2.320 -2.360 0.093 1.00 88.25 87 SER A O 1
ATOM 713 N N . CYS A 1 88 ? -1.764 -1.262 -1.780 1.00 85.25 88 CYS A N 1
ATOM 714 C CA . CYS A 1 88 ? -3.056 -0.578 -1.939 1.00 85.25 88 CYS A CA 1
ATOM 715 C C . CYS A 1 88 ? -4.244 -1.545 -2.082 1.00 85.25 88 CYS A C 1
ATOM 717 O O . CYS A 1 88 ? -5.278 -1.364 -1.434 1.00 85.25 88 CYS A O 1
ATOM 719 N N . ARG A 1 89 ? -4.137 -2.549 -2.964 1.00 87.75 89 ARG A N 1
ATOM 720 C CA . ARG A 1 89 ? -5.221 -3.523 -3.191 1.00 87.75 89 ARG A CA 1
ATOM 721 C C . ARG A 1 89 ? -5.424 -4.422 -1.978 1.00 87.75 89 ARG A C 1
ATOM 723 O O . ARG A 1 89 ? -6.561 -4.624 -1.559 1.00 87.75 89 ARG A O 1
ATOM 730 N N . TRP A 1 90 ? -4.326 -4.905 -1.404 1.00 90.94 90 TRP A N 1
ATOM 731 C CA . TRP A 1 90 ? -4.342 -5.746 -0.214 1.00 90.94 90 TRP A CA 1
ATOM 732 C C . TRP A 1 90 ? -4.993 -5.024 0.968 1.00 90.94 90 TRP A C 1
ATOM 734 O O . TRP A 1 90 ? -5.840 -5.596 1.645 1.00 90.94 90 TRP A O 1
ATOM 744 N N . ALA A 1 91 ? -4.678 -3.739 1.161 1.00 88.44 91 ALA A N 1
ATOM 745 C CA . ALA A 1 91 ? -5.278 -2.912 2.202 1.00 88.44 91 ALA A CA 1
ATOM 746 C C . ALA A 1 91 ? -6.806 -2.861 2.126 1.00 88.44 91 ALA A C 1
ATOM 748 O O . ALA A 1 91 ? -7.467 -3.046 3.143 1.00 88.44 91 ALA A O 1
ATOM 749 N N . ARG A 1 92 ? -7.367 -2.623 0.932 1.00 86.50 92 ARG A N 1
ATOM 750 C CA . ARG A 1 92 ? -8.826 -2.586 0.743 1.00 86.50 92 ARG A CA 1
ATOM 751 C C . ARG A 1 92 ? -9.448 -3.925 1.114 1.00 86.50 92 ARG A C 1
ATOM 753 O O . ARG A 1 92 ? -10.329 -3.957 1.960 1.00 86.50 92 ARG A O 1
ATOM 760 N N . HIS A 1 93 ? -8.898 -5.015 0.581 1.00 87.88 93 HIS A N 1
ATOM 761 C CA . HIS A 1 93 ? -9.382 -6.364 0.867 1.00 87.88 93 HIS A CA 1
ATOM 762 C C . HIS A 1 93 ? -9.314 -6.719 2.362 1.00 87.88 93 HIS A C 1
ATOM 764 O O . HIS A 1 93 ? -10.251 -7.292 2.917 1.00 87.88 93 HIS A O 1
ATOM 770 N N . TRP A 1 94 ? -8.226 -6.346 3.038 1.00 87.69 94 TRP A N 1
ATOM 771 C CA . TRP A 1 94 ? -8.070 -6.569 4.473 1.00 87.69 94 TRP A CA 1
ATOM 772 C C . TRP A 1 94 ? -9.090 -5.775 5.295 1.00 87.69 94 TRP A C 1
ATOM 774 O O . TRP A 1 94 ? -9.660 -6.313 6.243 1.00 87.69 94 TRP A O 1
ATOM 784 N N . VAL A 1 95 ? -9.342 -4.512 4.929 1.00 85.31 95 VAL A N 1
ATOM 785 C CA . VAL A 1 95 ? -10.363 -3.681 5.585 1.00 85.31 95 VAL A CA 1
ATOM 786 C C . VAL A 1 95 ? -11.762 -4.250 5.333 1.00 85.31 95 VAL A C 1
ATOM 788 O O . VAL A 1 95 ? -12.541 -4.336 6.278 1.00 85.31 95 VAL A O 1
ATOM 791 N N . ASP A 1 96 ? -12.057 -4.698 4.110 1.00 86.25 96 ASP A N 1
ATOM 792 C CA . ASP A 1 96 ? -13.341 -5.315 3.745 1.00 86.25 96 ASP A CA 1
ATOM 793 C C . ASP A 1 96 ? -13.596 -6.627 4.507 1.00 86.25 96 ASP A C 1
ATOM 795 O O . ASP A 1 96 ? -14.727 -6.920 4.864 1.00 86.25 96 ASP A O 1
ATOM 799 N N . THR A 1 97 ? -12.551 -7.407 4.803 1.00 82.50 97 THR A N 1
ATOM 800 C CA . THR A 1 97 ? -12.667 -8.665 5.574 1.00 82.50 97 THR A CA 1
ATOM 801 C C . THR A 1 97 ? -12.904 -8.422 7.073 1.00 82.50 97 THR A C 1
ATOM 803 O O . THR A 1 97 ? -13.239 -9.343 7.818 1.00 82.50 97 THR A O 1
ATOM 806 N N . ARG A 1 98 ? -12.675 -7.193 7.547 1.00 72.56 98 ARG A N 1
ATOM 807 C CA . ARG A 1 98 ? -12.753 -6.810 8.966 1.00 72.56 98 ARG A CA 1
ATOM 808 C C . ARG A 1 98 ? -13.971 -5.954 9.315 1.00 72.56 98 ARG A C 1
ATOM 810 O O . ARG A 1 98 ? -14.229 -5.797 10.510 1.00 72.56 98 ARG A O 1
ATOM 817 N N . GLY A 1 99 ? -14.633 -5.367 8.317 1.00 56.94 99 GLY A N 1
ATOM 818 C CA . GLY A 1 99 ? -15.920 -4.671 8.449 1.00 56.94 99 GLY A CA 1
ATOM 819 C C . GLY A 1 99 ? -17.095 -5.637 8.429 1.00 56.94 99 GLY A C 1
ATOM 820 O O . GLY A 1 99 ? -18.157 -5.220 8.936 1.00 56.94 99 GLY A O 1
#

Secondary structure (DSSP, 8-state):
---HHHHHHHHHHHHHHHHHHHHHHHHHTT-EEETTEEEEEEEEE-TTS-EEEEEEEEETTS-TTTSEEEE--S-EESSHHHHHHHHHHHHHHHHHTT-

Organism: NCBI:txid60549

Sequence (99 aa):
MPDIRFGLIWIVLIAALAYDYLKLKMQTQHIHHYNGYAVKPSAHRLPDGSFSSNLLLERAGTKPAEARYQFYSLDYFSNEEQALQHSCRWARHWVDTRG

Foldseek 3Di:
DPDCVVVVVVVVVVVVVVVVVVVVVVVVPQQDQDPQKGKHWFWDQDPVQKTFIKIWIAGPPDDRVPGIDTGTRPDIGNDRVVSSVVSVVVVNVVVVVVD

Radius of gyration: 19.05 Å; chains: 1; bounding box: 36×43×59 Å

pLDDT: mean 77.9, std 12.59, range [47.34, 91.56]